Protein AF-A0A7W5G6L1-F1 (afdb_monomer_lite)

Radius of gyration: 31.05 Å; chains: 1; bounding box: 106×28×59 Å

Secondary structure (DSSP, 8-state):
--------PPPP---PPPHHHHHHHHHHHHHHHHHHHHHHHHHHHHHHHHHHHHHHHHHHHHHHHHHHHH-----HHHHH-TT---TT--EE-TT-TTEEEEE-SS-STTSEEEEE---

Sequence (119 aa):
MNVQIMQKRMPSAQGGFTLIELLIVVAIIGILAAIAIPQYQNYVDRSADAACKAEARSFGTAVAAERASDEADPTLAEVFGDDYADECGVGVSGDDSNLIDYDSGTGTDDASGTIRVGS

pLDDT: mean 82.48, std 11.04, range [39.88, 97.62]

Organism: NCBI:txid257772

Foldseek 3Di:
DDDDDDDDDDDDPPDDDDPVNVVVVVVVVVVVCVVVVVVVLVVVLVVLLVVLVVVLVVLLQVQLVVCVPPVDRDFPCRRPNPPDDQCWCWDQDPVDNQ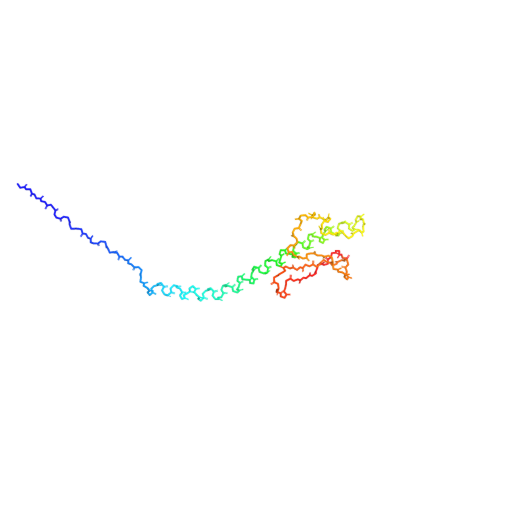KIKTANPSPDPSRIDIDGRDD

InterPro domains:
  IPR012902 Prokaryotic N-terminal methylation site [PF07963] (12-37)
  IPR012902 Prokaryotic N-terminal methylation site [PS00409] (15-35)
  IPR012902 Prokaryotic N-terminal methylation site [TIGR02532] (14-37)
  IPR045584 Pilin-like [SSF54523] (17-82)

Structure (mmCIF, N/CA/C/O backbone):
data_AF-A0A7W5G6L1-F1
#
_entry.id   AF-A0A7W5G6L1-F1
#
loop_
_atom_site.group_PDB
_atom_site.id
_atom_site.type_symbol
_atom_site.label_atom_id
_atom_site.label_alt_id
_atom_site.label_comp_id
_atom_site.label_asym_id
_atom_site.label_entity_id
_atom_site.label_seq_id
_atom_site.pdbx_PDB_ins_code
_atom_site.Cartn_x
_atom_site.Cartn_y
_atom_site.Cartn_z
_atom_site.occupancy
_atom_site.B_iso_or_equiv
_atom_site.auth_seq_id
_atom_site.auth_comp_id
_atom_site.auth_asym_id
_atom_site.auth_atom_id
_atom_site.pdbx_PDB_model_num
ATOM 1 N N . MET A 1 1 ? -80.427 12.426 19.916 1.00 47.41 1 MET A N 1
ATOM 2 C CA . MET A 1 1 ? -79.301 11.633 20.454 1.00 47.41 1 MET A CA 1
ATOM 3 C C . MET A 1 1 ? -78.108 11.805 19.529 1.00 47.41 1 MET A C 1
ATOM 5 O O . MET A 1 1 ? -78.203 11.356 18.400 1.00 47.41 1 MET A O 1
ATOM 9 N N . ASN A 1 2 ? -77.019 12.428 19.986 1.00 39.88 2 ASN A N 1
ATOM 10 C CA . ASN A 1 2 ? -75.742 12.445 19.264 1.00 39.88 2 ASN A CA 1
ATOM 11 C C . ASN A 1 2 ? -74.699 11.782 20.165 1.00 39.88 2 ASN A C 1
ATOM 13 O O . ASN A 1 2 ? -74.331 12.340 21.196 1.00 39.88 2 ASN A O 1
ATOM 17 N N . VAL A 1 3 ? -74.289 10.565 19.812 1.00 57.12 3 VAL A N 1
ATOM 18 C CA . VAL A 1 3 ? -73.254 9.809 20.527 1.00 57.12 3 VAL A CA 1
ATOM 19 C C . VAL A 1 3 ? -71.913 10.117 19.865 1.00 57.12 3 VAL A C 1
ATOM 21 O O . VAL A 1 3 ? -71.716 9.801 18.696 1.00 57.12 3 VAL A O 1
ATOM 24 N N . GLN A 1 4 ? -71.004 10.755 20.602 1.00 65.81 4 GLN A N 1
ATOM 25 C CA . GLN A 1 4 ? -69.613 10.966 20.193 1.00 65.81 4 GLN A CA 1
ATOM 26 C C . GLN A 1 4 ? -68.775 9.781 20.682 1.00 65.81 4 GLN A C 1
ATOM 28 O O . GLN A 1 4 ? -68.738 9.488 21.877 1.00 65.81 4 GLN A O 1
ATOM 33 N N . ILE A 1 5 ? -68.128 9.082 19.752 1.00 65.81 5 ILE A N 1
ATOM 34 C CA . ILE A 1 5 ? -67.300 7.910 20.039 1.00 65.81 5 ILE A CA 1
ATOM 35 C C . ILE A 1 5 ? -65.933 8.403 20.523 1.00 65.81 5 ILE A C 1
ATOM 37 O O . ILE A 1 5 ? -65.198 9.065 19.793 1.00 65.81 5 ILE A O 1
ATOM 41 N N . MET A 1 6 ? -65.591 8.091 21.770 1.00 71.50 6 MET A N 1
ATOM 42 C CA . MET A 1 6 ? -64.321 8.468 22.385 1.00 71.50 6 MET A CA 1
ATOM 43 C C . MET A 1 6 ? -63.217 7.521 21.896 1.00 71.50 6 MET A C 1
ATOM 45 O O . MET A 1 6 ? -63.026 6.423 22.418 1.00 71.50 6 MET A O 1
ATOM 49 N N . GLN A 1 7 ? -62.515 7.928 20.838 1.00 71.88 7 GLN A N 1
ATOM 50 C CA . GLN A 1 7 ? -61.426 7.166 20.230 1.00 71.88 7 GLN A CA 1
ATOM 51 C C . GLN A 1 7 ? -60.181 7.236 21.132 1.00 71.88 7 GLN A C 1
ATOM 53 O O . GLN A 1 7 ? -59.476 8.246 21.190 1.00 71.88 7 GLN A O 1
ATOM 58 N N . LYS A 1 8 ? -59.922 6.161 21.882 1.00 68.56 8 LYS A N 1
ATOM 59 C CA . LYS A 1 8 ? -58.749 6.028 22.755 1.00 68.56 8 LYS A CA 1
ATOM 60 C C . LYS A 1 8 ? -57.473 5.991 21.904 1.00 68.56 8 LYS A C 1
ATOM 62 O O . LYS A 1 8 ? -57.164 4.971 21.295 1.00 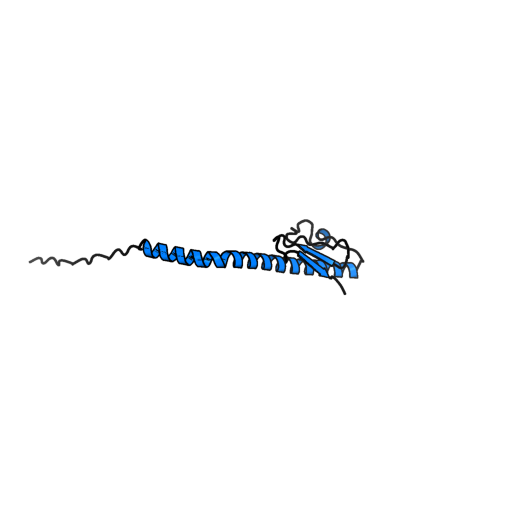68.56 8 LYS A O 1
ATOM 67 N N . ARG A 1 9 ? -56.729 7.102 21.854 1.00 71.69 9 ARG A N 1
ATOM 68 C CA . ARG A 1 9 ? -55.376 7.139 21.275 1.00 71.69 9 ARG A CA 1
ATOM 69 C C . ARG A 1 9 ? -54.422 6.356 22.179 1.00 71.69 9 ARG A C 1
ATOM 71 O O . ARG A 1 9 ? -54.291 6.680 23.357 1.00 71.69 9 ARG A O 1
ATOM 78 N N . MET A 1 10 ? -53.766 5.333 21.635 1.00 73.50 10 MET A N 1
ATOM 79 C CA . MET A 1 10 ? -52.621 4.703 22.296 1.00 73.50 10 MET A CA 1
ATOM 80 C C . MET A 1 10 ? -51.400 5.630 22.169 1.00 73.50 10 MET A C 1
ATOM 82 O O . MET A 1 10 ? -51.172 6.153 21.075 1.00 73.50 10 MET A O 1
ATOM 86 N N . PRO A 1 11 ? -50.623 5.858 23.242 1.00 66.94 11 PRO A N 1
ATOM 87 C CA . PRO A 1 11 ? -49.371 6.592 23.143 1.00 66.94 11 PRO A CA 1
ATOM 88 C C . PRO A 1 11 ? -48.359 5.761 22.351 1.00 66.94 11 PRO A C 1
ATOM 90 O O . PRO A 1 11 ? -48.130 4.593 22.662 1.00 66.94 11 PRO A O 1
ATOM 93 N N . SER A 1 12 ? -47.752 6.356 21.327 1.00 70.81 12 SER A N 1
ATOM 94 C CA . SER A 1 12 ? -46.584 5.788 20.660 1.00 70.81 12 SER A CA 1
ATOM 95 C C . SER A 1 12 ? -45.422 5.754 21.654 1.00 70.81 12 SER A C 1
ATOM 97 O O . SER A 1 12 ? -45.025 6.792 22.181 1.00 70.81 12 SER A O 1
ATOM 99 N N . ALA A 1 13 ? -44.896 4.563 21.943 1.00 70.12 13 ALA A N 1
ATOM 100 C CA . ALA A 1 13 ? -43.694 4.410 22.750 1.00 70.12 13 ALA A CA 1
ATOM 101 C C . ALA A 1 13 ? -42.505 4.986 21.967 1.00 70.12 13 ALA A C 1
ATOM 103 O O . ALA A 1 13 ? -41.990 4.356 21.045 1.00 70.12 13 ALA A O 1
ATOM 104 N N . GLN A 1 14 ? -42.097 6.209 22.298 1.00 68.38 14 GLN A N 1
ATOM 105 C CA . GLN A 1 14 ? -40.868 6.799 21.780 1.00 68.38 14 GLN A CA 1
ATOM 106 C C . GLN A 1 14 ? -39.682 6.068 22.437 1.00 68.38 14 GLN A C 1
ATOM 108 O O . GLN A 1 14 ? -39.283 6.389 23.554 1.00 68.38 14 GLN A O 1
ATOM 113 N N . GLY A 1 15 ? -39.169 5.028 21.778 1.00 74.31 15 GLY A N 1
ATOM 114 C CA . GLY A 1 15 ? -37.965 4.312 22.201 1.00 74.31 15 GLY A CA 1
ATOM 115 C C . GLY A 1 15 ? -36.717 5.100 21.812 1.00 74.31 15 GLY A C 1
ATOM 116 O O . GLY A 1 15 ? -36.393 5.192 20.632 1.00 74.31 15 GLY A O 1
ATOM 117 N N . GLY A 1 16 ? -36.044 5.706 22.790 1.00 79.75 16 GLY A N 1
ATOM 118 C CA . GLY A 1 16 ? -34.721 6.303 22.601 1.00 79.75 16 GLY A CA 1
ATOM 119 C C . GLY A 1 16 ? -33.613 5.266 22.800 1.00 79.75 16 GLY A C 1
ATOM 120 O O . GLY A 1 16 ? -33.755 4.379 23.639 1.00 79.75 16 GLY A O 1
ATOM 121 N N . PHE A 1 17 ? -32.513 5.399 22.054 1.00 79.44 17 PHE A N 1
ATOM 122 C CA . PHE A 1 17 ? -31.279 4.643 22.299 1.00 79.44 17 PHE A CA 1
ATOM 123 C C . PHE A 1 17 ? -30.719 4.981 23.682 1.00 79.44 17 PHE A C 1
ATOM 125 O O . PHE A 1 17 ? -30.662 6.152 24.071 1.00 79.44 17 PHE A O 1
ATOM 132 N N . THR A 1 18 ? -30.281 3.968 24.422 1.00 90.25 18 THR A N 1
ATOM 133 C CA . THR A 1 18 ? -29.643 4.182 25.720 1.00 90.25 18 THR A CA 1
ATOM 134 C C . THR A 1 18 ? -28.166 4.556 25.541 1.00 90.25 18 THR A C 1
ATOM 136 O O . THR A 1 18 ? -27.489 4.090 24.625 1.00 90.25 18 THR A O 1
ATOM 139 N N . LEU A 1 19 ? -27.622 5.389 26.438 1.00 90.50 19 LEU A N 1
ATOM 140 C CA . LEU A 1 19 ? -26.186 5.721 26.421 1.00 90.50 19 LEU A CA 1
ATOM 141 C C . LEU A 1 19 ? -25.307 4.483 26.644 1.00 90.50 19 LEU A C 1
ATOM 143 O O . LEU A 1 19 ? -24.193 4.417 26.132 1.00 90.50 19 LEU A O 1
ATOM 147 N N . ILE A 1 20 ? -25.817 3.496 27.385 1.00 93.00 20 ILE A N 1
ATOM 148 C CA . ILE A 1 20 ? -25.103 2.246 27.637 1.00 93.00 20 ILE A CA 1
ATOM 149 C C . ILE A 1 20 ? -25.019 1.366 26.384 1.00 93.00 20 ILE A C 1
ATOM 151 O O . ILE A 1 20 ? -23.968 0.779 26.143 1.00 93.00 20 ILE A O 1
ATOM 155 N N . GLU A 1 21 ? -26.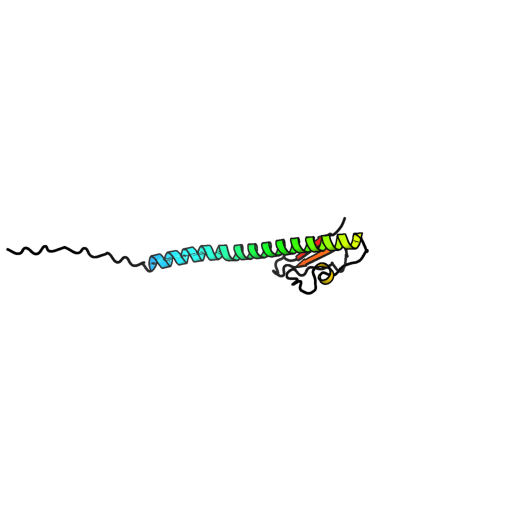061 1.332 25.544 1.00 91.75 21 GLU A N 1
ATOM 156 C CA . GLU A 1 21 ? -26.002 0.646 24.245 1.00 91.75 21 GLU A CA 1
ATOM 157 C C . GLU A 1 21 ? -24.920 1.249 23.354 1.00 91.75 21 GLU A C 1
ATOM 159 O O . GLU A 1 21 ? -24.102 0.519 22.799 1.00 91.75 21 GLU A O 1
ATOM 164 N N . LEU A 1 22 ? -24.858 2.579 23.270 1.00 91.19 22 LEU A N 1
ATOM 165 C CA . LEU A 1 22 ? -23.824 3.246 22.482 1.00 91.19 22 LEU A CA 1
ATOM 166 C C . LEU A 1 22 ? -22.415 2.995 23.032 1.00 91.19 22 LEU A C 1
ATOM 168 O O . LEU A 1 22 ? -21.487 2.790 22.251 1.00 91.19 22 LEU A O 1
ATOM 172 N N . LEU A 1 23 ? -22.256 2.955 24.358 1.00 93.94 23 LEU A N 1
ATOM 173 C CA . LEU A 1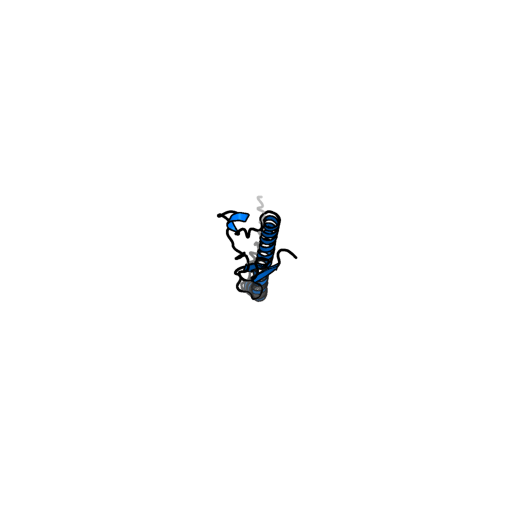 23 ? -20.964 2.717 25.005 1.00 93.94 23 LEU A CA 1
ATOM 174 C C . LEU A 1 23 ? -20.413 1.317 24.693 1.00 93.94 23 LEU A C 1
ATOM 176 O O . LEU A 1 23 ? -19.223 1.165 24.420 1.00 93.94 23 LEU A O 1
ATOM 180 N N . ILE A 1 24 ? -21.274 0.298 24.675 1.00 95.06 24 ILE A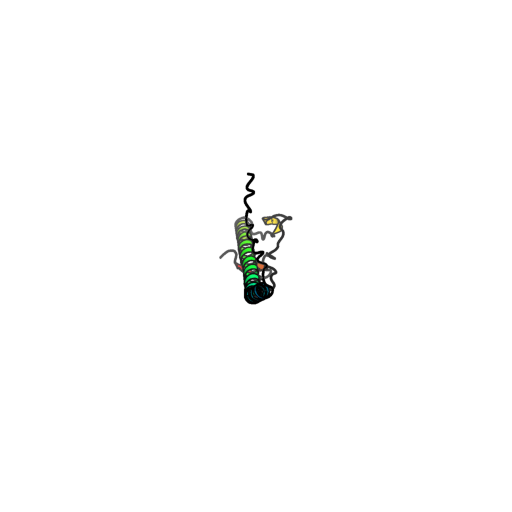 N 1
ATOM 181 C CA . ILE A 1 24 ? -20.863 -1.071 24.334 1.00 95.06 24 ILE A CA 1
ATOM 182 C C . ILE A 1 24 ? -20.456 -1.160 22.857 1.00 95.06 24 ILE A C 1
ATOM 184 O O . ILE A 1 24 ? -19.457 -1.802 22.532 1.00 95.06 24 ILE A O 1
ATOM 188 N N . VAL A 1 25 ? -21.172 -0.478 21.960 1.00 95.69 25 VAL A N 1
ATOM 189 C CA . VAL A 1 25 ? -20.851 -0.479 20.525 1.00 95.69 25 VAL A CA 1
ATOM 190 C C . VAL A 1 25 ? -19.473 0.130 20.264 1.00 95.69 25 VAL A C 1
ATOM 192 O O . VAL A 1 25 ? -18.659 -0.481 19.571 1.00 95.69 25 VAL A O 1
ATOM 195 N N . VAL A 1 26 ? -19.168 1.293 20.850 1.00 96.06 26 VAL A N 1
ATOM 196 C CA . VAL A 1 26 ? -17.847 1.920 20.664 1.00 96.06 26 VAL A CA 1
ATOM 197 C C . VAL A 1 26 ? -16.726 1.097 21.296 1.00 96.06 26 VAL A C 1
ATOM 199 O O . VAL A 1 26 ? -15.634 1.044 20.736 1.00 96.06 26 VAL A O 1
ATOM 202 N N . ALA A 1 27 ? -16.996 0.399 22.404 1.00 96.19 27 ALA A N 1
ATOM 203 C CA . ALA A 1 27 ? -16.027 -0.508 23.014 1.00 96.19 27 ALA A CA 1
ATOM 204 C C . ALA A 1 27 ? -15.673 -1.675 22.076 1.00 96.19 27 ALA A C 1
ATOM 206 O O . ALA A 1 27 ? -14.496 -1.987 21.900 1.00 96.19 27 ALA A O 1
ATOM 207 N N . ILE A 1 28 ? -16.667 -2.283 21.421 1.00 97.31 28 ILE A N 1
ATOM 208 C CA . ILE A 1 28 ? -16.441 -3.374 20.461 1.00 97.31 28 ILE A CA 1
ATOM 209 C C . ILE A 1 28 ? -15.698 -2.865 19.219 1.00 97.31 28 ILE A C 1
ATOM 211 O O . ILE A 1 28 ? -14.711 -3.475 18.809 1.00 97.31 28 ILE A O 1
ATOM 215 N N . ILE A 1 29 ? -16.121 -1.732 18.642 1.00 97.31 29 ILE A N 1
ATOM 216 C CA . ILE A 1 29 ? -15.448 -1.132 17.477 1.00 97.31 29 ILE A CA 1
ATOM 217 C C . ILE A 1 29 ? -13.994 -0.782 17.816 1.00 97.31 29 ILE A C 1
ATOM 219 O O . ILE A 1 29 ? -13.112 -1.025 16.997 1.00 97.31 29 ILE A O 1
ATOM 223 N N . GLY A 1 30 ? -13.725 -0.281 19.025 1.00 97.31 30 GLY A N 1
ATOM 224 C CA . GLY A 1 30 ? -12.370 0.020 19.488 1.00 97.31 30 GLY A CA 1
ATOM 225 C C . GLY A 1 30 ? -11.452 -1.206 19.494 1.00 97.31 30 GLY A C 1
ATOM 226 O O . GLY A 1 30 ? -10.324 -1.125 19.012 1.00 97.31 30 GLY A O 1
ATOM 227 N N . ILE A 1 31 ? -11.946 -2.358 19.965 1.00 97.06 31 ILE A N 1
ATOM 228 C CA . ILE A 1 31 ? -11.187 -3.620 19.954 1.00 97.06 31 ILE A CA 1
ATOM 229 C C . ILE A 1 31 ? -10.917 -4.079 18.515 1.00 97.06 31 ILE A C 1
ATOM 231 O O . ILE A 1 31 ? -9.789 -4.446 18.188 1.00 97.06 31 ILE A O 1
ATOM 235 N N . LEU A 1 32 ? -11.932 -4.036 17.645 1.00 97.62 32 LEU A N 1
ATOM 236 C CA . LEU A 1 32 ? -11.781 -4.435 16.243 1.00 97.62 32 LEU A CA 1
ATOM 237 C C . LEU A 1 32 ? -10.793 -3.528 15.498 1.00 97.62 32 LEU A C 1
ATOM 239 O O . LEU A 1 32 ? -9.923 -4.029 14.790 1.00 97.62 32 LEU A O 1
ATOM 243 N N . ALA A 1 33 ? -10.882 -2.210 15.689 1.00 96.88 33 ALA A N 1
ATOM 244 C CA . ALA A 1 33 ? -10.007 -1.235 15.044 1.00 96.88 33 ALA A CA 1
ATOM 245 C C . ALA A 1 33 ? -8.538 -1.404 15.460 1.00 96.88 33 ALA A C 1
ATOM 247 O O . ALA A 1 33 ? -7.653 -1.302 14.613 1.00 96.88 33 ALA A O 1
ATOM 248 N N . ALA A 1 34 ? -8.275 -1.726 16.732 1.00 96.56 34 ALA A N 1
ATOM 249 C CA . ALA A 1 34 ? -6.916 -1.940 17.230 1.00 96.56 34 ALA A CA 1
ATOM 250 C C . ALA A 1 34 ? -6.178 -3.078 16.499 1.00 96.56 34 ALA A C 1
ATOM 252 O O . ALA A 1 34 ? -4.969 -2.999 16.306 1.00 96.56 34 ALA A O 1
ATOM 253 N N . ILE A 1 35 ? -6.901 -4.117 16.067 1.00 96.44 35 ILE A N 1
ATOM 254 C CA . ILE A 1 35 ? -6.341 -5.241 15.300 1.00 96.44 35 ILE A CA 1
ATOM 255 C C . ILE A 1 35 ? -6.367 -4.937 13.795 1.00 96.44 35 ILE A C 1
ATOM 257 O O . ILE A 1 35 ? -5.407 -5.224 13.082 1.00 96.44 35 ILE A O 1
ATOM 261 N N . ALA A 1 36 ? -7.455 -4.338 13.308 1.00 96.06 36 ALA A N 1
ATOM 262 C CA . ALA A 1 36 ? -7.674 -4.119 11.883 1.00 96.06 36 ALA A CA 1
ATOM 263 C C . ALA A 1 36 ? -6.727 -3.075 11.275 1.00 96.06 36 ALA A C 1
ATOM 265 O O . ALA A 1 36 ? -6.286 -3.257 10.146 1.00 96.06 36 ALA A O 1
ATOM 266 N N . ILE A 1 37 ? -6.389 -2.001 11.998 1.00 94.88 37 ILE A N 1
ATOM 267 C CA . ILE A 1 37 ? -5.531 -0.922 11.478 1.00 94.88 37 ILE A CA 1
ATOM 268 C C . ILE A 1 37 ? -4.130 -1.421 11.083 1.00 94.88 37 ILE A C 1
ATOM 270 O O . ILE A 1 37 ? -3.770 -1.240 9.919 1.00 94.88 37 ILE A O 1
ATOM 274 N N . PRO A 1 38 ? -3.339 -2.069 11.965 1.00 93.62 38 PRO A N 1
ATOM 275 C CA . PRO A 1 38 ? -2.010 -2.543 11.581 1.00 93.62 38 PRO A CA 1
ATOM 276 C C . PRO A 1 38 ? -2.084 -3.622 10.496 1.00 93.62 38 PRO A C 1
ATOM 278 O O . PRO A 1 38 ? -1.239 -3.662 9.606 1.00 93.62 38 PRO A O 1
ATOM 281 N N . GLN A 1 39 ? -3.108 -4.481 10.521 1.00 94.88 39 GLN A N 1
ATOM 282 C CA . GLN A 1 39 ? -3.306 -5.484 9.475 1.00 94.88 39 GLN A CA 1
ATOM 283 C C . GLN A 1 39 ? -3.583 -4.837 8.110 1.00 94.88 39 GLN A C 1
ATOM 285 O O . GLN A 1 39 ? -3.030 -5.269 7.102 1.00 94.88 39 GLN A O 1
ATOM 290 N N . TYR A 1 40 ? -4.429 -3.808 8.075 1.00 95.25 40 TYR A N 1
ATOM 291 C CA . TYR A 1 40 ? -4.772 -3.096 6.850 1.00 95.25 40 TYR A CA 1
ATOM 292 C C . TYR A 1 40 ? -3.578 -2.322 6.284 1.00 95.25 40 TYR A C 1
ATOM 294 O O . TYR A 1 40 ? -3.357 -2.373 5.081 1.00 95.25 40 TYR A O 1
ATOM 302 N N . GLN A 1 41 ? -2.778 -1.673 7.136 1.00 93.12 41 GLN A N 1
ATOM 303 C CA . GLN A 1 41 ? -1.540 -1.001 6.715 1.00 93.12 41 GLN A CA 1
ATOM 304 C C . GLN A 1 41 ? -0.591 -1.984 6.019 1.00 93.12 41 GLN A C 1
ATOM 306 O O . GLN A 1 41 ? -0.293 -1.806 4.845 1.00 93.12 41 GLN A O 1
ATOM 311 N N . ASN A 1 42 ? -0.274 -3.111 6.669 1.00 92.31 42 ASN A N 1
ATOM 312 C CA . ASN A 1 42 ? 0.554 -4.163 6.067 1.00 92.31 42 ASN A CA 1
ATOM 313 C C . ASN A 1 42 ? -0.016 -4.700 4.742 1.00 92.31 42 ASN A C 1
ATOM 315 O O . ASN A 1 42 ? 0.733 -5.096 3.852 1.00 92.31 42 ASN A O 1
ATOM 319 N N . TYR A 1 43 ? -1.344 -4.779 4.615 1.00 93.38 43 TYR A N 1
ATOM 320 C CA . TYR A 1 43 ? -1.985 -5.215 3.376 1.00 93.38 43 TYR A CA 1
ATOM 321 C C . TYR A 1 43 ? -1.795 -4.200 2.243 1.00 93.38 43 TYR A C 1
ATOM 323 O O . TYR A 1 43 ? -1.498 -4.599 1.117 1.00 93.38 43 TYR A O 1
ATOM 331 N N . VAL A 1 44 ? -1.954 -2.907 2.532 1.00 93.50 44 VAL A N 1
ATOM 332 C CA . VAL A 1 44 ? -1.716 -1.832 1.561 1.00 93.50 44 VAL A CA 1
ATOM 333 C C . VAL A 1 44 ? -0.245 -1.809 1.150 1.00 93.50 44 VAL A C 1
ATOM 335 O O . VAL A 1 44 ? 0.027 -1.797 -0.046 1.00 93.50 44 VAL A O 1
ATOM 338 N N . ASP A 1 45 ? 0.681 -1.929 2.103 1.00 92.69 45 ASP A N 1
ATOM 339 C CA . ASP A 1 45 ? 2.123 -1.927 1.826 1.00 92.69 45 ASP A CA 1
ATOM 340 C C . ASP A 1 45 ? 2.526 -3.100 0.922 1.00 92.69 45 ASP A C 1
ATOM 342 O O . ASP A 1 45 ? 3.176 -2.915 -0.103 1.00 92.69 45 ASP A O 1
ATOM 346 N N . ARG A 1 46 ? 2.048 -4.315 1.229 1.00 91.88 46 ARG A N 1
ATOM 347 C CA . ARG A 1 46 ? 2.268 -5.498 0.377 1.00 91.88 46 ARG A CA 1
ATOM 348 C C . ARG A 1 46 ? 1.636 -5.359 -1.005 1.00 91.88 46 ARG A C 1
ATOM 350 O O . ARG A 1 46 ? 2.142 -5.926 -1.969 1.00 91.88 46 ARG A O 1
ATOM 357 N N . SER A 1 47 ? 0.505 -4.662 -1.100 1.00 92.62 47 SER A N 1
ATOM 358 C CA . SER A 1 47 ? -0.152 -4.409 -2.385 1.00 92.62 47 SER A CA 1
ATOM 359 C C . SER A 1 47 ? 0.664 -3.434 -3.236 1.00 92.62 47 SER A C 1
ATOM 361 O O . SER A 1 47 ? 0.763 -3.641 -4.443 1.00 92.62 47 SER A O 1
ATOM 363 N N . ALA A 1 48 ? 1.269 -2.418 -2.612 1.00 91.31 48 ALA A N 1
ATOM 364 C CA . ALA A 1 48 ? 2.177 -1.484 -3.271 1.00 91.31 48 ALA A CA 1
ATOM 365 C C . ALA A 1 48 ? 3.458 -2.185 -3.755 1.00 91.31 48 ALA A C 1
ATOM 367 O O . ALA A 1 48 ? 3.778 -2.089 -4.936 1.00 91.31 48 ALA A O 1
ATOM 368 N N . ASP A 1 49 ? 4.118 -2.982 -2.905 1.00 91.12 49 ASP A N 1
ATOM 369 C CA . ASP A 1 49 ? 5.286 -3.794 -3.300 1.00 91.12 49 ASP A CA 1
ATOM 370 C C . ASP A 1 49 ? 4.957 -4.715 -4.488 1.00 91.12 49 ASP A C 1
ATOM 372 O O . ASP A 1 49 ? 5.654 -4.731 -5.503 1.00 91.12 49 ASP A O 1
ATOM 376 N N . ALA A 1 50 ? 3.830 -5.431 -4.430 1.00 91.19 50 ALA A N 1
ATOM 377 C CA . ALA A 1 50 ? 3.415 -6.305 -5.524 1.00 91.19 50 ALA A CA 1
ATOM 378 C C . ALA A 1 50 ? 3.174 -5.549 -6.845 1.00 91.19 50 ALA A C 1
ATOM 380 O O . ALA A 1 50 ? 3.482 -6.089 -7.913 1.00 91.19 50 ALA A O 1
ATOM 381 N N . ALA A 1 51 ? 2.630 -4.329 -6.781 1.00 90.56 51 ALA A N 1
ATOM 382 C CA . ALA A 1 51 ? 2.436 -3.475 -7.948 1.00 90.56 51 ALA A CA 1
ATOM 383 C C . ALA A 1 51 ? 3.784 -3.027 -8.533 1.00 90.56 51 ALA A C 1
ATOM 385 O O . ALA A 1 51 ? 4.041 -3.281 -9.711 1.00 90.56 51 ALA A O 1
ATOM 386 N N . CYS A 1 52 ? 4.680 -2.496 -7.699 1.00 90.62 52 CYS A N 1
ATOM 387 C CA . CYS A 1 52 ? 6.010 -2.049 -8.117 1.00 90.62 52 CYS A CA 1
ATOM 388 C C . CYS A 1 52 ? 6.861 -3.180 -8.688 1.00 90.62 52 CYS A C 1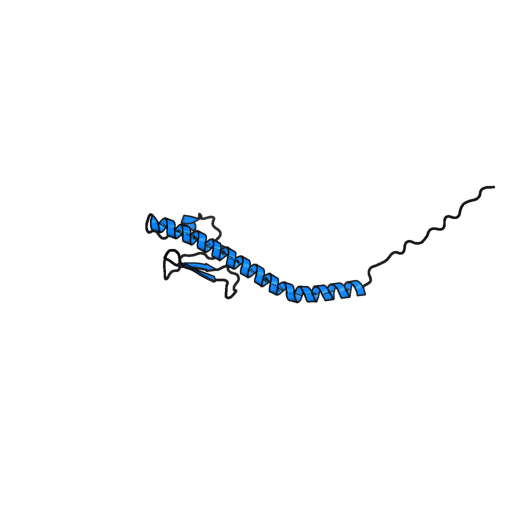
ATOM 390 O O . CYS A 1 52 ? 7.522 -3.040 -9.714 1.00 90.62 52 CYS A O 1
ATOM 392 N N . LYS A 1 53 ? 6.766 -4.371 -8.105 1.00 90.50 53 LYS A N 1
ATOM 393 C CA . LYS A 1 53 ? 7.413 -5.564 -8.642 1.00 90.50 53 LYS A CA 1
ATOM 394 C C . LYS A 1 53 ? 6.882 -5.962 -10.019 1.00 90.50 53 LYS A C 1
ATOM 396 O O . LYS A 1 53 ? 7.639 -6.479 -10.842 1.00 90.50 53 LYS A O 1
ATOM 401 N N . ALA A 1 54 ? 5.583 -5.805 -10.276 1.00 89.88 54 ALA A N 1
ATOM 402 C CA . ALA A 1 54 ? 5.004 -6.083 -11.591 1.00 89.88 54 ALA A CA 1
ATOM 403 C C . ALA A 1 54 ? 5.454 -5.046 -12.629 1.00 89.88 54 ALA A C 1
ATOM 405 O O . ALA A 1 54 ? 5.774 -5.404 -13.763 1.00 89.88 54 ALA A O 1
ATOM 406 N N . GLU A 1 55 ? 5.539 -3.789 -12.217 1.00 88.00 55 GLU A N 1
ATOM 407 C CA . GLU A 1 55 ? 6.031 -2.675 -13.020 1.00 88.00 55 GLU A CA 1
ATOM 408 C C . GLU A 1 55 ? 7.502 -2.850 -13.415 1.00 88.00 55 GLU A C 1
ATOM 410 O O . GLU A 1 55 ? 7.831 -2.857 -14.602 1.00 88.00 55 GLU A O 1
ATOM 415 N N . ALA A 1 56 ? 8.364 -3.160 -12.445 1.00 88.75 56 ALA A N 1
ATOM 416 C CA . ALA A 1 56 ? 9.772 -3.463 -12.673 1.00 88.75 56 ALA A CA 1
ATOM 417 C C . ALA A 1 56 ? 9.979 -4.652 -13.626 1.00 88.75 56 ALA A C 1
ATOM 419 O O . ALA A 1 56 ? 10.904 -4.655 -14.438 1.00 88.75 56 ALA A O 1
ATOM 420 N N . ARG A 1 57 ? 9.089 -5.659 -13.601 1.00 88.50 57 ARG A N 1
ATOM 421 C CA . ARG A 1 57 ? 9.101 -6.746 -14.601 1.00 88.50 57 ARG A CA 1
ATOM 422 C C . ARG A 1 57 ? 8.750 -6.246 -15.990 1.00 88.50 57 ARG A C 1
ATOM 424 O O . ARG A 1 57 ? 9.387 -6.675 -16.946 1.00 88.50 57 ARG A O 1
ATOM 431 N N . SER A 1 58 ? 7.742 -5.385 -16.105 1.00 87.12 58 SER A N 1
ATOM 432 C CA . SER A 1 58 ? 7.349 -4.798 -17.387 1.00 87.12 58 SER A CA 1
ATOM 433 C C . SER A 1 58 ? 8.505 -3.997 -17.984 1.00 87.12 58 SER A C 1
ATOM 435 O O . SER A 1 58 ? 8.884 -4.239 -19.132 1.00 87.12 58 SER A O 1
ATOM 437 N N . PHE A 1 59 ? 9.134 -3.129 -17.185 1.00 85.31 59 PHE A N 1
ATOM 438 C CA . PHE A 1 59 ? 10.329 -2.398 -17.603 1.00 85.31 59 PHE A CA 1
ATOM 439 C C . PHE A 1 59 ? 11.460 -3.345 -17.999 1.00 85.31 59 PHE A C 1
ATOM 441 O O . PHE A 1 59 ? 12.014 -3.232 -19.088 1.00 85.31 59 PHE A O 1
ATOM 448 N N . GLY A 1 60 ? 11.733 -4.355 -17.174 1.00 85.62 60 GLY A N 1
ATOM 449 C CA . GLY A 1 60 ? 12.745 -5.352 -17.478 1.00 85.62 60 GLY A CA 1
ATOM 450 C C . GLY A 1 60 ? 12.502 -6.094 -18.794 1.00 85.62 60 GLY A C 1
ATOM 451 O O . GLY A 1 60 ? 13.432 -6.302 -19.566 1.00 85.62 60 GLY A O 1
ATOM 452 N N . THR A 1 61 ? 11.254 -6.447 -19.118 1.00 86.62 61 THR A N 1
ATOM 453 C CA . THR A 1 61 ? 10.944 -7.050 -20.425 1.00 86.62 61 THR A CA 1
ATOM 454 C C . THR A 1 61 ? 11.176 -6.100 -21.598 1.00 86.62 61 THR A C 1
ATOM 456 O O . THR A 1 61 ? 11.616 -6.560 -22.649 1.00 86.62 61 THR A O 1
ATOM 459 N N . ALA A 1 62 ? 10.933 -4.799 -21.424 1.00 83.56 62 ALA A N 1
ATOM 460 C CA . ALA A 1 62 ? 11.216 -3.799 -22.449 1.00 83.56 62 ALA A CA 1
ATOM 461 C C . ALA A 1 62 ? 12.728 -3.613 -22.655 1.00 83.56 62 ALA A C 1
ATOM 463 O O . ALA A 1 62 ? 13.202 -3.705 -23.783 1.00 83.56 62 ALA A O 1
ATOM 464 N N . VAL A 1 63 ? 13.498 -3.481 -21.568 1.00 81.38 63 VAL A N 1
ATOM 465 C CA . VAL A 1 63 ? 14.970 -3.419 -21.608 1.00 81.38 63 VAL A CA 1
ATOM 466 C C . VAL A 1 63 ? 15.557 -4.662 -22.290 1.00 81.38 63 VAL A C 1
ATOM 468 O O . VAL A 1 63 ? 16.419 -4.542 -23.155 1.00 81.38 63 VAL A O 1
ATOM 471 N N . ALA A 1 64 ? 15.067 -5.865 -21.968 1.00 81.81 64 ALA A N 1
ATOM 472 C CA . ALA A 1 64 ? 15.505 -7.093 -22.641 1.00 81.81 64 ALA A CA 1
ATOM 473 C C . ALA A 1 64 ? 15.199 -7.105 -24.145 1.00 81.81 64 ALA A C 1
ATOM 475 O O . ALA A 1 64 ? 16.005 -7.618 -24.922 1.00 81.81 64 ALA A O 1
ATOM 476 N N . ALA A 1 65 ? 14.035 -6.591 -24.550 1.00 82.19 65 ALA A N 1
ATOM 477 C CA . ALA A 1 65 ? 13.648 -6.534 -25.954 1.00 82.19 65 ALA A CA 1
ATOM 478 C C . ALA A 1 65 ? 14.561 -5.586 -26.743 1.00 82.19 65 ALA A C 1
ATOM 480 O O . ALA A 1 65 ? 15.070 -5.985 -27.788 1.00 82.19 65 ALA A O 1
ATOM 481 N N . GLU A 1 66 ? 14.831 -4.394 -26.207 1.00 80.31 66 GLU A N 1
ATOM 482 C CA . GLU A 1 66 ? 15.711 -3.405 -26.841 1.00 80.31 66 GLU A CA 1
ATOM 483 C C . GLU A 1 66 ? 17.167 -3.882 -26.907 1.00 80.31 66 GLU A C 1
ATOM 485 O O . GLU A 1 66 ? 17.814 -3.769 -27.949 1.00 80.31 66 GLU A O 1
ATOM 490 N N . ARG A 1 67 ? 17.674 -4.527 -25.847 1.00 79.00 67 ARG A N 1
ATOM 491 C CA . ARG A 1 67 ? 19.013 -5.143 -25.868 1.00 79.00 67 ARG A CA 1
ATOM 492 C C . ARG A 1 67 ? 19.153 -6.222 -26.932 1.00 79.00 67 ARG A C 1
ATOM 494 O O . ARG A 1 67 ? 20.225 -6.367 -27.512 1.00 79.00 67 ARG A O 1
ATOM 501 N N . ALA A 1 68 ? 18.089 -6.981 -27.195 1.00 82.19 68 ALA A N 1
ATOM 502 C CA . ALA A 1 68 ? 18.100 -7.999 -28.238 1.00 82.19 68 ALA A CA 1
ATOM 503 C C . ALA A 1 68 ? 18.157 -7.403 -29.657 1.00 82.19 68 ALA A C 1
ATOM 505 O O . ALA A 1 68 ? 18.557 -8.111 -30.584 1.00 82.19 68 ALA A O 1
ATOM 506 N N . SER A 1 69 ? 17.765 -6.136 -29.837 1.00 82.69 69 SER A N 1
ATOM 507 C CA . SER A 1 69 ? 17.794 -5.439 -31.126 1.00 82.69 69 SER A CA 1
ATOM 508 C C . SER A 1 69 ? 18.969 -4.477 -31.317 1.00 82.69 69 SER A C 1
ATOM 510 O O . SER A 1 69 ? 19.425 -4.374 -32.454 1.00 82.69 69 SER A O 1
ATOM 512 N N . ASP A 1 70 ? 19.457 -3.794 -30.273 1.00 76.56 70 ASP A N 1
ATOM 513 C CA . ASP A 1 70 ? 20.400 -2.664 -30.430 1.00 76.56 70 ASP A CA 1
ATOM 514 C C . ASP A 1 70 ? 21.434 -2.499 -29.283 1.00 76.56 70 ASP A C 1
ATOM 516 O O . ASP A 1 70 ? 22.084 -1.463 -29.186 1.00 76.56 70 ASP A O 1
ATOM 520 N N . GLU A 1 71 ? 21.600 -3.498 -28.396 1.00 66.94 71 GLU A N 1
ATOM 521 C CA . GLU A 1 71 ? 22.523 -3.511 -27.226 1.00 66.94 71 GLU A CA 1
ATOM 522 C C . GLU A 1 71 ? 22.457 -2.288 -26.272 1.00 66.94 71 GLU A C 1
ATOM 524 O O . GLU A 1 71 ? 23.305 -2.143 -25.390 1.00 66.94 71 GLU A O 1
ATOM 529 N N . ALA A 1 72 ? 21.452 -1.419 -26.400 1.00 71.56 72 ALA A N 1
ATOM 530 C CA . ALA A 1 72 ? 21.300 -0.228 -25.570 1.00 71.56 72 ALA A CA 1
ATOM 531 C C . ALA A 1 72 ? 20.585 -0.523 -24.238 1.00 71.56 72 ALA A C 1
ATOM 533 O O . ALA A 1 72 ? 19.738 -1.413 -24.150 1.00 71.56 72 ALA A O 1
ATOM 534 N N . ASP A 1 73 ? 20.905 0.275 -23.215 1.00 72.81 73 ASP A N 1
ATOM 535 C CA . ASP A 1 73 ? 20.242 0.298 -21.907 1.00 72.81 73 ASP A CA 1
ATOM 536 C C . ASP A 1 73 ? 19.256 1.473 -21.865 1.00 72.81 73 ASP A C 1
ATOM 538 O O . ASP A 1 73 ? 19.651 2.571 -21.461 1.00 72.81 73 ASP A O 1
ATOM 542 N N . PRO A 1 74 ? 17.999 1.296 -22.317 1.00 74.44 74 PRO A N 1
ATOM 543 C CA . PRO A 1 74 ? 17.055 2.396 -22.360 1.00 74.44 74 PRO A CA 1
ATOM 544 C C . PRO A 1 74 ? 16.672 2.809 -20.938 1.00 74.44 74 PRO A C 1
ATOM 546 O O . PRO A 1 74 ? 16.406 1.983 -20.061 1.00 74.44 74 PRO A O 1
ATOM 549 N N . THR A 1 75 ? 16.634 4.112 -20.709 1.00 75.75 75 THR A N 1
ATOM 550 C CA . THR A 1 75 ? 16.107 4.706 -19.482 1.00 75.75 75 THR A CA 1
ATOM 551 C C . THR A 1 75 ? 14.591 4.504 -19.395 1.00 75.75 75 THR A C 1
ATOM 553 O O . THR A 1 75 ? 13.909 4.308 -20.403 1.00 75.75 75 THR A O 1
ATOM 556 N N . LEU A 1 76 ? 14.025 4.598 -18.187 1.00 73.19 76 LEU A N 1
ATOM 557 C CA . LEU A 1 76 ? 12.568 4.553 -17.998 1.00 73.19 76 LEU A CA 1
ATOM 558 C C . LEU A 1 76 ? 11.824 5.568 -18.876 1.00 73.19 76 LEU A C 1
ATOM 560 O O . LEU A 1 76 ? 10.785 5.242 -19.446 1.00 73.19 76 LEU A O 1
ATOM 564 N N . ALA A 1 77 ? 12.379 6.774 -19.009 1.00 74.88 77 ALA A N 1
ATOM 565 C CA . ALA A 1 77 ? 11.807 7.843 -19.819 1.00 74.88 77 ALA A CA 1
ATOM 566 C C . ALA A 1 77 ? 11.808 7.503 -21.320 1.00 74.88 77 ALA A C 1
ATOM 568 O O . ALA A 1 77 ? 10.864 7.841 -22.029 1.00 74.88 77 ALA A O 1
ATOM 569 N N . GLU A 1 78 ? 12.817 6.778 -21.809 1.00 76.69 78 GLU A N 1
ATOM 570 C CA . GLU A 1 78 ? 12.876 6.329 -23.206 1.00 76.69 78 GLU A CA 1
ATOM 571 C C . GLU A 1 78 ? 11.862 5.215 -23.511 1.00 76.69 78 GLU A C 1
ATOM 573 O O . GLU A 1 78 ? 11.359 5.140 -24.630 1.00 76.69 78 GLU A O 1
ATOM 578 N N . VAL A 1 79 ? 11.521 4.379 -22.522 1.00 78.00 79 VAL A N 1
ATOM 579 C CA . VAL A 1 79 ? 10.554 3.278 -22.683 1.00 78.00 79 VAL A CA 1
ATOM 580 C C . VAL A 1 79 ? 9.104 3.736 -22.485 1.00 78.00 79 VAL A C 1
ATOM 582 O O . VAL A 1 79 ? 8.222 3.328 -23.242 1.00 78.00 79 VAL A O 1
ATOM 585 N N . PHE A 1 80 ? 8.836 4.562 -21.469 1.00 77.75 80 PHE A N 1
ATOM 586 C CA . PHE A 1 80 ? 7.473 4.918 -21.047 1.00 77.75 80 PHE A CA 1
ATOM 587 C C . PHE A 1 80 ? 7.101 6.394 -21.256 1.00 77.75 80 PHE A C 1
ATOM 589 O O . PHE A 1 80 ? 5.925 6.743 -21.138 1.00 77.75 80 PHE A O 1
ATOM 596 N N . GLY A 1 81 ? 8.061 7.242 -21.632 1.00 76.38 81 GLY A N 1
ATOM 597 C CA . GLY A 1 81 ? 7.881 8.680 -21.835 1.00 76.38 81 GLY A CA 1
ATOM 598 C C . GLY A 1 81 ? 8.187 9.521 -20.591 1.00 76.38 81 GLY A C 1
ATOM 599 O O . GLY A 1 81 ? 8.169 9.034 -19.463 1.00 76.38 81 GLY A O 1
ATOM 600 N N . ASP A 1 82 ? 8.436 10.815 -20.805 1.00 72.75 82 ASP A N 1
ATOM 601 C CA . ASP A 1 82 ? 8.819 11.775 -19.753 1.00 72.75 82 ASP A CA 1
ATOM 602 C C . ASP A 1 82 ? 7.707 12.053 -18.717 1.00 72.75 82 ASP A C 1
ATOM 604 O O . ASP A 1 82 ? 7.983 12.564 -17.634 1.00 72.75 82 ASP A O 1
ATOM 608 N N . ASP A 1 83 ? 6.453 11.713 -19.035 1.00 71.50 83 ASP A N 1
ATOM 609 C CA . ASP A 1 83 ? 5.295 11.857 -18.136 1.00 71.50 83 ASP A CA 1
ATOM 610 C C . ASP A 1 83 ? 5.112 10.651 -17.193 1.00 71.50 83 ASP A C 1
ATOM 612 O O . ASP A 1 83 ? 4.126 10.574 -16.454 1.00 71.50 83 ASP A O 1
ATOM 616 N N . TYR A 1 84 ? 6.035 9.687 -17.221 1.00 69.94 84 TYR A N 1
ATOM 617 C CA . TYR A 1 84 ? 5.995 8.538 -16.332 1.00 69.94 84 TYR A CA 1
ATOM 618 C C . TYR A 1 84 ? 6.301 8.954 -14.888 1.00 69.94 84 TYR A C 1
ATOM 620 O O . TYR A 1 84 ? 7.440 9.264 -14.537 1.00 69.94 84 TYR A O 1
ATOM 628 N N . ALA A 1 85 ? 5.273 8.971 -14.037 1.00 65.75 85 ALA A N 1
ATOM 629 C CA . ALA A 1 85 ? 5.449 9.119 -12.600 1.00 65.75 85 ALA A CA 1
ATOM 630 C C . ALA A 1 85 ? 5.954 7.787 -12.033 1.00 65.75 85 ALA A C 1
ATOM 632 O O . ALA A 1 85 ? 5.188 6.840 -11.874 1.00 65.75 85 ALA A O 1
ATOM 633 N N . ASP A 1 86 ? 7.256 7.714 -11.773 1.00 71.81 86 ASP A N 1
ATOM 634 C CA . ASP A 1 86 ? 7.868 6.565 -11.117 1.00 71.81 86 ASP A CA 1
ATOM 635 C C . ASP A 1 86 ? 7.556 6.602 -9.615 1.00 71.81 86 ASP A C 1
ATOM 637 O O . ASP A 1 86 ? 8.298 7.156 -8.802 1.00 71.81 86 ASP A O 1
ATOM 641 N N . GLU A 1 87 ? 6.402 6.044 -9.252 1.00 79.50 87 GLU A N 1
ATOM 642 C CA . GLU A 1 87 ? 6.019 5.826 -7.854 1.00 79.50 87 GLU A CA 1
ATOM 643 C C . GLU A 1 87 ? 6.858 4.714 -7.196 1.00 79.50 87 GLU A C 1
ATOM 645 O O . GLU A 1 87 ? 6.889 4.609 -5.970 1.00 79.50 87 GLU A O 1
ATOM 650 N N . CYS A 1 88 ? 7.513 3.885 -8.011 1.00 87.25 88 CYS A N 1
ATOM 651 C CA . CYS A 1 88 ? 8.116 2.616 -7.628 1.00 87.25 88 CYS A CA 1
ATOM 652 C C . CYS A 1 88 ? 9.650 2.616 -7.676 1.00 87.25 88 CYS A C 1
ATOM 654 O O . CYS A 1 88 ? 10.253 1.546 -7.551 1.00 87.25 88 CYS A O 1
ATOM 656 N N . GLY A 1 89 ? 10.281 3.778 -7.868 1.00 84.38 89 GLY A N 1
ATOM 657 C CA . GLY A 1 89 ? 11.736 3.936 -7.899 1.00 84.38 89 GLY A CA 1
ATOM 658 C C . GLY A 1 89 ? 12.437 2.976 -8.863 1.00 84.38 89 GLY A C 1
ATOM 659 O O . GLY A 1 89 ? 13.510 2.468 -8.529 1.00 84.38 89 GLY A O 1
ATOM 660 N N . VAL A 1 90 ? 11.805 2.631 -9.991 1.00 87.19 90 VAL A N 1
ATOM 661 C CA . VAL A 1 90 ? 12.303 1.587 -10.890 1.00 87.19 90 VAL A CA 1
ATOM 662 C C . VAL A 1 90 ? 13.594 2.057 -11.568 1.00 87.19 90 VAL A C 1
ATOM 664 O O . VAL A 1 90 ? 13.721 3.183 -12.035 1.00 87.19 90 VAL A O 1
ATOM 667 N N . GLY A 1 91 ? 14.603 1.197 -11.654 1.00 80.75 91 GLY A N 1
ATOM 668 C CA . GLY A 1 91 ? 15.872 1.583 -12.269 1.00 80.75 91 GLY A CA 1
ATOM 669 C C . GLY A 1 91 ? 16.726 0.398 -12.669 1.00 80.75 91 GLY A C 1
ATOM 670 O O . GLY A 1 91 ? 16.505 -0.719 -12.220 1.00 80.75 91 GLY A O 1
ATOM 671 N N . VAL A 1 92 ? 17.713 0.625 -13.531 1.00 76.69 92 VAL A N 1
ATOM 672 C CA . VAL A 1 92 ? 18.748 -0.381 -13.806 1.00 76.69 92 VAL A CA 1
ATOM 673 C C . VAL A 1 92 ? 19.767 -0.336 -12.671 1.00 76.69 92 VAL A C 1
ATOM 675 O O . VAL A 1 92 ? 20.263 0.740 -12.330 1.00 76.69 92 VAL A O 1
ATOM 678 N N . SER A 1 93 ? 20.075 -1.494 -12.089 1.00 77.81 93 SER A N 1
ATOM 679 C CA . SER A 1 93 ? 21.031 -1.591 -10.991 1.00 77.81 93 SER A CA 1
ATOM 680 C C . SER A 1 93 ? 22.423 -1.196 -11.467 1.00 77.81 93 SER A C 1
ATOM 682 O O . SER A 1 93 ? 22.921 -1.708 -12.471 1.00 77.81 93 SER A O 1
ATOM 684 N N . GLY A 1 94 ? 23.072 -0.287 -10.739 1.00 63.22 94 GLY A N 1
ATOM 685 C CA . GLY A 1 94 ? 24.364 0.281 -11.136 1.00 63.22 94 GLY A CA 1
ATOM 686 C C . GLY A 1 94 ? 25.514 -0.731 -11.214 1.00 63.22 94 GLY A C 1
ATOM 687 O O . GLY A 1 94 ? 26.515 -0.446 -11.869 1.00 63.22 94 GLY A O 1
ATOM 688 N N . ASP A 1 95 ? 25.366 -1.900 -10.583 1.00 69.12 95 ASP A N 1
ATOM 689 C CA . ASP A 1 95 ? 26.393 -2.946 -10.537 1.00 69.12 95 ASP A CA 1
ATOM 690 C C . ASP A 1 95 ? 26.190 -4.058 -11.585 1.00 69.12 95 ASP A C 1
ATOM 692 O O . ASP A 1 95 ? 27.163 -4.693 -11.984 1.00 69.12 95 ASP A O 1
ATOM 696 N N . ASP A 1 96 ? 24.962 -4.265 -12.076 1.00 73.62 96 ASP A N 1
ATOM 697 C CA . ASP A 1 96 ? 24.621 -5.274 -13.085 1.00 73.62 96 ASP A CA 1
ATOM 698 C C . ASP A 1 96 ? 23.521 -4.725 -14.002 1.00 73.62 96 ASP A C 1
ATOM 700 O O . ASP A 1 96 ? 22.365 -4.606 -13.597 1.00 73.62 96 ASP A O 1
ATOM 704 N N . SER A 1 97 ? 23.830 -4.499 -15.281 1.00 74.00 97 SER A N 1
ATOM 705 C CA . SER A 1 97 ? 22.828 -4.033 -16.251 1.00 74.00 97 SER A CA 1
ATOM 706 C C . SER A 1 97 ? 21.664 -5.026 -16.413 1.00 74.00 97 SER A C 1
ATOM 708 O O . SER A 1 97 ? 20.550 -4.646 -16.763 1.00 74.00 97 SER A O 1
ATOM 710 N N . ASN A 1 98 ? 21.859 -6.307 -16.091 1.00 80.00 98 ASN A N 1
ATOM 711 C CA . ASN A 1 98 ? 20.798 -7.322 -16.074 1.00 80.00 98 ASN A CA 1
ATOM 712 C C . ASN A 1 98 ? 19.922 -7.308 -14.809 1.00 80.00 98 ASN A C 1
ATOM 714 O O . ASN A 1 98 ? 19.060 -8.176 -14.674 1.00 80.00 98 ASN A O 1
ATOM 718 N N . LEU A 1 99 ? 20.118 -6.377 -13.879 1.00 86.06 99 LEU A N 1
ATOM 719 C CA . LEU A 1 99 ? 19.264 -6.203 -12.709 1.00 86.06 99 LEU A CA 1
ATOM 720 C C . LEU A 1 99 ? 18.432 -4.930 -12.840 1.00 86.06 99 LEU A C 1
ATOM 722 O O . LEU A 1 99 ? 18.945 -3.868 -13.177 1.00 86.06 99 LEU A O 1
ATOM 726 N N . ILE A 1 100 ? 17.141 -5.063 -12.553 1.00 87.44 100 ILE A N 1
ATOM 727 C CA . ILE A 1 100 ? 16.212 -3.949 -12.396 1.00 87.44 100 ILE A CA 1
ATOM 728 C C . ILE A 1 100 ? 15.857 -3.837 -10.926 1.00 87.44 100 ILE A C 1
ATOM 730 O O . ILE A 1 100 ? 15.291 -4.774 -10.362 1.00 87.44 100 ILE A O 1
ATOM 734 N N . ASP A 1 101 ? 16.171 -2.702 -10.332 1.00 88.94 101 ASP A N 1
ATOM 735 C CA . ASP A 1 101 ? 15.843 -2.370 -8.958 1.00 88.94 101 ASP A CA 1
ATOM 736 C C . ASP A 1 101 ? 14.456 -1.719 -8.915 1.00 88.94 101 ASP A C 1
ATOM 738 O O . ASP A 1 101 ? 14.031 -1.067 -9.870 1.00 88.94 101 ASP A O 1
ATOM 742 N N . TYR A 1 102 ? 13.733 -1.937 -7.821 1.00 90.38 102 TYR A N 1
ATOM 743 C CA . TYR A 1 102 ? 12.476 -1.261 -7.520 1.00 90.38 102 TYR A CA 1
ATOM 744 C C . TYR A 1 102 ? 12.399 -0.956 -6.021 1.00 90.38 102 TYR A C 1
ATOM 746 O O . TYR A 1 102 ? 12.938 -1.711 -5.208 1.00 90.38 102 TYR A O 1
ATOM 754 N N . ASP A 1 103 ? 11.711 0.123 -5.664 1.00 91.12 103 ASP A N 1
ATOM 755 C CA . ASP A 1 103 ? 11.423 0.566 -4.300 1.00 91.12 103 ASP A CA 1
ATOM 756 C C . ASP A 1 103 ? 9.995 1.128 -4.225 1.00 91.12 103 ASP A C 1
ATOM 758 O O . ASP A 1 103 ? 9.698 2.200 -4.743 1.00 91.12 103 ASP A O 1
ATOM 762 N N . SER A 1 104 ? 9.094 0.418 -3.545 1.00 89.12 104 SER A N 1
ATOM 763 C CA . SER A 1 104 ? 7.706 0.839 -3.352 1.00 89.12 104 SER A CA 1
ATOM 764 C C . SER A 1 104 ? 7.537 2.009 -2.382 1.00 89.12 104 SER A C 1
ATOM 766 O O . SER A 1 104 ? 6.404 2.409 -2.112 1.00 89.12 104 SER A O 1
ATOM 768 N N . GLY A 1 105 ? 8.617 2.524 -1.781 1.00 87.44 105 GLY A N 1
ATOM 769 C CA . GLY A 1 105 ? 8.599 3.717 -0.932 1.00 87.44 105 GLY A CA 1
ATOM 770 C C . GLY A 1 105 ? 7.838 3.553 0.390 1.00 87.44 105 GLY A C 1
ATOM 771 O O . GLY A 1 105 ? 7.661 4.518 1.133 1.00 87.44 105 GLY A O 1
ATOM 772 N N . THR A 1 106 ? 7.395 2.335 0.718 1.00 84.50 106 THR A N 1
ATOM 773 C CA . THR A 1 106 ? 6.616 2.021 1.929 1.00 84.50 106 THR A CA 1
ATOM 774 C C . THR A 1 106 ? 7.487 1.968 3.188 1.00 84.50 106 THR A C 1
ATOM 776 O O . THR A 1 106 ? 6.965 1.967 4.301 1.00 84.50 106 THR A O 1
ATOM 779 N N . GLY A 1 107 ? 8.819 1.929 3.041 1.00 81.62 107 GLY A N 1
ATOM 780 C CA . GLY A 1 107 ? 9.768 1.878 4.160 1.00 81.62 107 GLY A CA 1
ATOM 781 C C . GLY A 1 107 ? 9.725 0.573 4.966 1.00 81.62 107 GLY A C 1
ATOM 782 O O . GLY A 1 107 ? 10.246 0.523 6.080 1.00 81.62 107 GLY A O 1
ATOM 783 N N . THR A 1 108 ? 9.086 -0.469 4.428 1.00 79.25 108 THR A N 1
ATOM 784 C CA . THR A 1 108 ? 9.053 -1.828 4.987 1.00 79.25 108 THR A CA 1
ATOM 785 C C . THR A 1 108 ? 10.258 -2.646 4.515 1.00 79.25 108 THR A C 1
ATOM 787 O O . THR A 1 108 ? 10.779 -2.387 3.437 1.00 79.25 108 THR A O 1
ATOM 790 N N . ASP A 1 109 ? 10.672 -3.679 5.258 1.00 77.94 109 ASP A N 1
ATOM 791 C CA . ASP A 1 109 ? 11.815 -4.537 4.867 1.00 77.94 109 ASP A CA 1
ATOM 792 C C . ASP A 1 109 ? 11.626 -5.230 3.499 1.00 77.94 109 ASP A C 1
ATOM 794 O O . ASP A 1 109 ? 12.600 -5.574 2.837 1.00 77.94 109 ASP A O 1
ATOM 798 N N . ASP A 1 110 ? 10.373 -5.399 3.067 1.00 80.88 110 ASP A N 1
ATOM 799 C CA . ASP A 1 110 ? 9.990 -5.963 1.767 1.00 80.88 110 ASP A CA 1
ATOM 800 C C . ASP A 1 110 ? 9.737 -4.878 0.688 1.00 80.88 110 ASP A C 1
ATOM 802 O O . ASP A 1 110 ? 9.226 -5.195 -0.378 1.00 80.88 110 ASP A O 1
ATOM 806 N N . ALA A 1 111 ? 10.021 -3.595 0.958 1.00 83.75 111 ALA A N 1
ATOM 807 C CA . ALA A 1 111 ? 9.652 -2.483 0.067 1.00 83.75 111 ALA A CA 1
ATOM 808 C C . ALA A 1 111 ? 10.507 -2.390 -1.201 1.00 83.75 111 ALA A C 1
ATOM 810 O O . ALA A 1 111 ? 10.097 -1.760 -2.167 1.00 83.75 111 ALA A O 1
ATOM 811 N N . SER A 1 112 ? 11.699 -2.979 -1.206 1.00 88.88 112 SER A N 1
ATOM 812 C CA . SER A 1 112 ? 12.615 -2.884 -2.336 1.00 88.88 112 SER A CA 1
ATOM 813 C C . SER A 1 112 ? 13.205 -4.231 -2.712 1.00 88.88 112 SER A C 1
ATOM 815 O O . SER A 1 112 ? 13.303 -5.163 -1.908 1.00 88.88 112 SER A O 1
ATOM 817 N N . GLY A 1 113 ? 13.593 -4.353 -3.974 1.00 89.25 113 GLY A N 1
ATOM 818 C CA . GLY A 1 113 ? 14.161 -5.583 -4.488 1.00 89.25 113 GLY A CA 1
ATOM 819 C C . GLY A 1 113 ? 14.707 -5.431 -5.891 1.00 89.25 113 GLY A C 1
ATOM 820 O O . GLY A 1 113 ? 14.565 -4.394 -6.528 1.00 89.25 113 GLY A O 1
ATOM 821 N N . THR A 1 114 ? 15.329 -6.504 -6.374 1.00 89.00 114 THR A N 1
ATOM 822 C CA . THR A 1 114 ? 15.924 -6.542 -7.709 1.00 89.00 114 THR A CA 1
ATOM 823 C C . THR A 1 114 ? 15.332 -7.687 -8.527 1.00 89.00 114 THR A C 1
ATOM 825 O O . THR A 1 114 ? 15.005 -8.766 -8.013 1.00 89.00 114 THR A O 1
ATOM 828 N N . ILE A 1 115 ? 15.144 -7.455 -9.821 1.00 88.25 115 ILE A N 1
ATOM 829 C CA . ILE A 1 115 ? 14.588 -8.404 -10.780 1.00 88.25 115 ILE A CA 1
ATOM 830 C C . ILE A 1 115 ? 15.620 -8.617 -11.873 1.00 88.25 115 ILE A C 1
ATOM 832 O O . ILE A 1 115 ? 16.029 -7.682 -12.551 1.00 88.25 115 ILE A O 1
ATOM 836 N N . ARG A 1 116 ? 16.026 -9.874 -12.064 1.00 86.69 116 ARG A N 1
ATOM 837 C CA . ARG A 1 116 ? 16.909 -10.241 -13.170 1.00 86.69 116 ARG A CA 1
ATOM 838 C C . ARG A 1 116 ? 16.160 -10.225 -14.491 1.00 86.69 116 ARG A C 1
ATOM 840 O O . ARG A 1 116 ? 15.100 -10.839 -14.623 1.00 86.69 116 ARG A O 1
ATOM 847 N N . VAL A 1 117 ? 16.765 -9.557 -15.456 1.00 79.56 117 VAL A N 1
ATOM 848 C CA . VAL A 1 117 ? 16.309 -9.406 -16.826 1.00 79.56 117 VAL A CA 1
ATOM 849 C C . VAL A 1 117 ? 17.258 -10.176 -17.722 1.00 79.56 117 VAL A C 1
ATOM 851 O O . VAL A 1 117 ? 18.459 -9.921 -17.740 1.00 79.56 117 VAL A O 1
ATOM 854 N N . GLY A 1 118 ? 16.703 -11.138 -18.452 1.00 71.25 118 GLY A N 1
ATOM 855 C CA . GLY A 1 118 ? 17.497 -12.103 -19.202 1.00 71.25 118 GLY A CA 1
ATOM 856 C C . GLY A 1 118 ? 18.050 -13.229 -18.321 1.00 71.25 118 GLY A C 1
ATOM 857 O O . GLY A 1 118 ? 18.108 -13.137 -17.093 1.00 71.25 118 GLY A O 1
ATOM 858 N N . SER A 1 119 ? 18.403 -14.331 -18.976 1.00 57.72 119 SER A N 1
ATOM 859 C CA . SER A 1 119 ? 19.112 -15.483 -18.411 1.00 57.72 119 SER A CA 1
ATOM 860 C C . SER A 1 119 ? 20.484 -15.593 -19.044 1.00 57.72 119 SER A C 1
ATOM 862 O O . SER A 1 119 ? 20.502 -15.503 -20.293 1.00 57.72 119 SER A O 1
#